Protein AF-A0AB34TM53-F1 (afdb_monomer_lite)

Structure (mmCIF, N/CA/C/O backbone):
data_AF-A0AB34TM53-F1
#
_entry.id   AF-A0AB34TM53-F1
#
loop_
_atom_site.group_PDB
_atom_site.id
_atom_site.type_symbol
_atom_site.label_atom_id
_atom_site.label_alt_id
_atom_site.label_comp_id
_atom_site.label_asym_id
_atom_site.label_entity_id
_atom_site.label_seq_id
_atom_site.pdbx_PDB_ins_code
_atom_site.Cartn_x
_atom_site.Cartn_y
_atom_site.Cartn_z
_atom_site.occupancy
_atom_site.B_iso_or_equiv
_atom_site.auth_seq_id
_atom_site.auth_comp_id
_atom_site.auth_asym_id
_atom_site.auth_atom_id
_atom_site.pdbx_PDB_model_num
ATOM 1 N N . MET A 1 1 ? -1.294 2.338 -27.229 1.00 68.56 1 MET A N 1
ATOM 2 C CA . MET A 1 1 ? -1.183 1.085 -26.445 1.00 68.56 1 MET A CA 1
ATOM 3 C C . MET A 1 1 ? -1.965 1.270 -25.152 1.00 68.56 1 MET A C 1
ATOM 5 O O . MET A 1 1 ? -1.843 2.337 -24.565 1.00 68.56 1 MET A O 1
ATOM 9 N N . ARG A 1 2 ? -2.802 0.309 -24.738 1.00 84.38 2 ARG A N 1
ATOM 10 C CA . ARG A 1 2 ? -3.551 0.410 -23.471 1.00 84.38 2 ARG A CA 1
ATOM 11 C C . ARG A 1 2 ? -2.622 0.048 -22.297 1.00 84.38 2 ARG A C 1
ATOM 13 O O . ARG A 1 2 ? -1.944 -0.972 -22.420 1.00 84.38 2 ARG A O 1
ATOM 20 N N . PRO A 1 3 ? -2.576 0.838 -21.205 1.00 89.62 3 PRO A N 1
ATOM 21 C CA . PRO A 1 3 ? -1.808 0.475 -20.016 1.00 89.62 3 PRO A CA 1
ATOM 22 C C . PRO A 1 3 ? -2.273 -0.860 -19.421 1.00 89.62 3 PRO A C 1
ATOM 24 O O . PRO A 1 3 ? -3.473 -1.148 -19.418 1.00 89.62 3 PRO A O 1
ATOM 27 N N . GLN A 1 4 ? -1.321 -1.657 -18.941 1.00 94.81 4 GLN A N 1
ATOM 28 C CA . GLN A 1 4 ? -1.539 -2.953 -18.298 1.00 94.81 4 GLN A CA 1
ATOM 29 C C . GLN A 1 4 ? -1.841 -2.796 -16.795 1.00 94.81 4 GLN A C 1
ATOM 31 O O . GLN A 1 4 ? -2.009 -1.680 -16.290 1.00 94.81 4 GLN A O 1
ATOM 36 N N . LEU A 1 5 ? -2.018 -3.911 -16.089 1.00 95.50 5 LEU A N 1
ATOM 37 C CA . LEU A 1 5 ? -2.652 -3.941 -14.775 1.00 95.50 5 LEU A CA 1
ATOM 38 C C . LEU A 1 5 ? -1.860 -3.172 -13.711 1.00 95.50 5 LEU A C 1
ATOM 40 O O . LEU A 1 5 ? -2.441 -2.345 -13.006 1.00 95.50 5 LEU A O 1
ATOM 44 N N . LEU A 1 6 ? -0.555 -3.411 -13.590 1.00 95.38 6 LEU A N 1
ATOM 45 C CA . LEU A 1 6 ? 0.288 -2.802 -12.555 1.00 95.38 6 LEU A CA 1
ATOM 46 C C . LEU A 1 6 ? 0.437 -1.299 -12.776 1.00 95.38 6 LEU A C 1
ATOM 48 O O . LEU A 1 6 ? 0.335 -0.518 -11.830 1.00 95.38 6 LEU A O 1
ATOM 52 N N . ALA A 1 7 ? 0.565 -0.891 -14.037 1.00 94.19 7 ALA A N 1
ATOM 53 C CA . ALA A 1 7 ? 0.545 0.506 -14.451 1.00 94.19 7 ALA A CA 1
ATOM 54 C C . ALA A 1 7 ? -0.748 1.213 -13.989 1.00 94.19 7 ALA A C 1
ATOM 56 O O . ALA A 1 7 ? -0.707 2.293 -13.382 1.00 94.19 7 ALA A O 1
ATOM 57 N N . LEU A 1 8 ? -1.908 0.593 -14.238 1.00 94.50 8 LEU A N 1
ATOM 58 C CA . LEU A 1 8 ? -3.208 1.124 -13.818 1.00 94.50 8 LEU A CA 1
ATOM 59 C C . LEU A 1 8 ? -3.359 1.145 -12.292 1.00 94.50 8 LEU A C 1
ATOM 61 O O . LEU A 1 8 ? -3.797 2.162 -11.755 1.00 94.50 8 LEU A O 1
ATOM 65 N N . ARG A 1 9 ? -2.962 0.074 -11.593 1.00 95.00 9 ARG A N 1
ATOM 66 C CA . ARG A 1 9 ? -2.994 -0.003 -10.123 1.00 95.00 9 ARG A CA 1
ATOM 67 C C . ARG A 1 9 ? -2.152 1.089 -9.482 1.00 95.00 9 ARG A C 1
ATOM 69 O O . ARG A 1 9 ? -2.665 1.805 -8.623 1.00 95.00 9 ARG A O 1
ATOM 76 N N . ALA A 1 10 ? -0.898 1.237 -9.915 1.00 94.56 10 ALA A N 1
ATOM 77 C CA . ALA A 1 10 ? 0.004 2.273 -9.426 1.00 94.56 10 ALA A CA 1
ATOM 78 C C . ALA A 1 10 ? -0.640 3.652 -9.603 1.00 94.56 10 ALA A C 1
ATOM 80 O O . ALA A 1 10 ? -0.819 4.384 -8.639 1.00 94.56 10 ALA A O 1
ATOM 81 N N . THR A 1 11 ? -1.107 3.979 -10.807 1.00 93.94 11 THR A N 1
ATOM 82 C CA . THR A 1 11 ? -1.708 5.293 -11.083 1.00 93.94 11 THR A CA 1
ATOM 83 C C . THR A 1 11 ? -2.990 5.551 -10.288 1.00 93.94 11 THR A C 1
ATOM 85 O O . THR A 1 11 ? -3.149 6.617 -9.686 1.00 93.94 11 THR A O 1
ATOM 88 N N . ASN A 1 12 ? -3.915 4.591 -10.255 1.00 93.56 12 ASN A N 1
ATOM 89 C CA . ASN A 1 12 ? -5.200 4.773 -9.583 1.00 93.56 12 ASN A CA 1
ATOM 90 C C . ASN A 1 12 ? -5.062 4.820 -8.056 1.00 93.56 12 ASN A C 1
ATOM 92 O O . ASN A 1 12 ? -5.812 5.554 -7.414 1.00 93.56 12 ASN A O 1
ATOM 96 N N . GLN A 1 13 ? -4.050 4.156 -7.483 1.00 93.31 13 GLN A N 1
ATOM 97 C CA . GLN A 1 13 ? -3.749 4.226 -6.052 1.00 93.31 13 GLN A CA 1
ATOM 98 C C . GLN A 1 13 ? -3.503 5.661 -5.561 1.00 93.31 13 GLN A C 1
ATOM 100 O O . GLN A 1 13 ? -3.864 5.996 -4.427 1.00 93.31 13 GLN A O 1
ATOM 105 N N . TYR A 1 14 ? -2.874 6.497 -6.389 1.00 92.38 14 TYR A N 1
ATOM 106 C CA . TYR A 1 14 ? -2.511 7.866 -6.021 1.00 92.38 14 TYR A CA 1
ATOM 107 C C . TYR A 1 14 ? -3.533 8.906 -6.474 1.00 92.38 14 TYR A C 1
ATOM 109 O O . TYR A 1 14 ? -3.586 9.984 -5.887 1.00 92.38 14 TYR A O 1
ATOM 117 N N . ARG A 1 15 ? -4.413 8.567 -7.425 1.00 90.19 15 ARG A N 1
ATOM 118 C CA . ARG A 1 15 ? -5.408 9.481 -8.013 1.00 90.19 15 ARG A CA 1
ATOM 119 C C . ARG A 1 15 ? -6.233 10.259 -6.986 1.00 90.19 15 ARG A C 1
ATOM 121 O O . ARG A 1 15 ? -6.536 11.424 -7.217 1.00 90.19 15 ARG A O 1
ATOM 128 N N . THR A 1 16 ? -6.614 9.622 -5.882 1.00 79.31 16 THR A N 1
ATOM 129 C CA . THR A 1 16 ? -7.405 10.247 -4.807 1.00 79.31 16 THR A CA 1
ATOM 130 C C . THR A 1 16 ? -6.621 10.420 -3.508 1.00 79.31 16 THR A C 1
ATOM 132 O O . THR A 1 16 ? -7.197 10.850 -2.512 1.00 79.31 16 THR A O 1
ATOM 135 N N . ARG A 1 17 ? -5.338 10.034 -3.488 1.00 83.44 17 ARG A N 1
ATOM 136 C CA . ARG A 1 17 ? -4.504 10.011 -2.279 1.00 83.44 17 ARG A CA 1
ATOM 137 C C . ARG A 1 17 ? -3.498 11.151 -2.258 1.00 83.44 17 ARG A C 1
ATOM 139 O O . ARG A 1 17 ? -3.396 11.826 -1.242 1.00 83.44 17 ARG A O 1
ATOM 146 N N . ASP A 1 18 ? -2.765 11.338 -3.353 1.00 88.19 18 ASP A N 1
ATOM 147 C CA . ASP A 1 18 ? -1.738 12.368 -3.455 1.00 88.19 18 ASP A CA 1
ATOM 148 C C . ASP A 1 18 ? -1.576 12.857 -4.899 1.00 88.19 18 ASP A C 1
ATOM 150 O O . ASP A 1 18 ? -1.281 12.082 -5.813 1.00 88.19 18 ASP A O 1
ATOM 154 N N . ILE A 1 19 ? -1.772 14.162 -5.096 1.00 89.31 19 ILE A N 1
ATOM 155 C CA . ILE A 1 19 ? -1.764 14.772 -6.426 1.00 89.31 19 ILE A CA 1
ATOM 156 C C . ILE A 1 19 ? -0.368 14.782 -7.057 1.00 89.31 19 ILE A C 1
ATOM 158 O O . ILE A 1 19 ? -0.264 14.627 -8.271 1.00 89.31 19 ILE A O 1
ATOM 162 N N . MET A 1 20 ? 0.700 14.917 -6.267 1.00 89.75 20 MET A N 1
ATOM 163 C CA . MET A 1 20 ? 2.062 15.007 -6.796 1.00 89.75 20 MET A CA 1
ATOM 164 C C . MET A 1 20 ? 2.535 13.650 -7.309 1.00 89.75 20 MET A C 1
ATOM 166 O O . MET A 1 20 ? 2.991 13.549 -8.451 1.00 89.75 20 MET A O 1
ATOM 170 N N . ALA A 1 21 ? 2.337 12.592 -6.518 1.00 92.56 21 ALA A N 1
ATOM 171 C CA . ALA A 1 21 ? 2.618 11.225 -6.951 1.00 92.56 21 ALA A CA 1
ATOM 172 C C . ALA A 1 21 ? 1.776 10.851 -8.184 1.00 92.56 21 ALA A C 1
ATOM 174 O O . ALA A 1 21 ? 2.293 10.305 -9.162 1.00 92.56 21 ALA A O 1
ATOM 175 N N . TYR A 1 22 ? 0.488 11.216 -8.189 1.00 94.25 22 TYR A N 1
ATOM 176 C CA . TYR A 1 22 ? -0.390 10.981 -9.334 1.00 94.25 22 TYR A CA 1
ATOM 177 C C . TYR A 1 22 ? 0.081 11.702 -10.603 1.00 94.25 22 TYR A C 1
ATOM 179 O O . TYR A 1 22 ? 0.121 11.088 -11.669 1.00 94.25 22 TYR A O 1
ATOM 187 N N . LEU A 1 23 ? 0.464 12.979 -10.517 1.00 92.69 23 LEU A N 1
ATOM 188 C CA . LEU A 1 23 ? 0.978 13.725 -11.667 1.00 92.69 23 LEU A CA 1
ATOM 189 C C . LEU A 1 23 ? 2.269 13.101 -12.206 1.00 92.69 23 LEU A C 1
ATOM 191 O O . LEU A 1 23 ? 2.376 12.906 -13.416 1.00 92.69 23 LEU A O 1
ATOM 195 N N . GLY A 1 24 ? 3.203 12.712 -11.333 1.00 92.38 24 GLY A N 1
ATOM 196 C CA . GLY A 1 24 ? 4.426 12.011 -11.739 1.00 92.38 24 GLY A CA 1
ATOM 197 C C . GLY A 1 24 ? 4.137 10.719 -12.512 1.00 92.38 24 GLY A C 1
ATOM 198 O O . GLY A 1 24 ? 4.714 10.482 -13.574 1.00 92.38 24 GLY A O 1
ATOM 199 N N . LEU A 1 25 ? 3.181 9.919 -12.032 1.00 92.75 25 LEU A N 1
ATOM 200 C CA . LEU A 1 25 ? 2.730 8.694 -12.702 1.00 92.75 25 LEU A CA 1
ATOM 201 C C . LEU A 1 25 ? 2.055 8.976 -14.051 1.00 92.75 25 LEU A C 1
ATOM 203 O O . LEU A 1 25 ? 2.298 8.278 -15.036 1.00 92.75 25 LEU A O 1
ATOM 207 N N . ARG A 1 26 ? 1.252 10.042 -14.132 1.00 91.50 26 ARG A N 1
ATOM 208 C CA . ARG A 1 26 ? 0.614 10.480 -15.382 1.00 91.50 26 ARG A CA 1
ATOM 209 C C . ARG A 1 26 ? 1.632 10.940 -16.423 1.00 91.50 26 ARG A C 1
ATOM 211 O O . ARG A 1 26 ? 1.429 10.650 -17.599 1.00 91.50 26 ARG A O 1
ATOM 218 N N . TYR A 1 27 ? 2.715 11.598 -16.013 1.00 89.94 27 TYR A N 1
ATOM 219 C CA . TYR A 1 27 ? 3.829 11.910 -16.910 1.00 89.94 27 TYR A CA 1
ATOM 220 C C . TYR A 1 27 ? 4.570 10.647 -17.356 1.00 89.94 27 TYR A C 1
ATOM 222 O O . TYR A 1 27 ? 4.897 10.528 -18.533 1.00 89.94 27 TYR A O 1
ATOM 230 N N . TYR A 1 28 ? 4.764 9.667 -16.468 1.00 87.44 28 TYR A N 1
ATOM 231 C CA . TYR A 1 28 ? 5.349 8.374 -16.842 1.00 87.44 28 TYR A CA 1
ATOM 232 C C . TYR A 1 28 ? 4.537 7.654 -17.922 1.00 87.44 28 TYR A C 1
ATOM 234 O O . TYR A 1 28 ? 5.124 7.101 -18.843 1.00 87.44 28 TYR A O 1
ATOM 242 N N . PHE A 1 29 ? 3.204 7.734 -17.893 1.00 83.62 29 PHE A N 1
ATOM 243 C CA . PHE A 1 29 ? 2.351 7.189 -18.958 1.00 83.62 29 PHE A CA 1
ATOM 244 C C . PHE A 1 29 ? 2.525 7.837 -20.333 1.00 83.62 29 PHE A C 1
ATOM 246 O O . PHE A 1 29 ? 2.118 7.234 -21.327 1.00 83.62 29 PHE A O 1
ATOM 253 N N . ALA A 1 30 ? 3.135 9.022 -20.430 1.00 83.94 30 ALA A N 1
ATOM 254 C CA . ALA A 1 30 ? 3.523 9.563 -21.730 1.00 83.94 30 ALA A CA 1
ATOM 255 C C . ALA A 1 30 ? 4.606 8.695 -22.402 1.00 83.94 30 ALA A C 1
ATOM 257 O O . ALA A 1 30 ? 4.694 8.659 -23.629 1.00 83.94 30 ALA A O 1
ATOM 258 N N . ASN A 1 31 ? 5.390 7.945 -21.619 1.00 86.56 31 ASN A N 1
ATOM 259 C CA . ASN A 1 31 ? 6.280 6.909 -22.123 1.00 86.56 31 ASN A CA 1
ATOM 260 C C . ASN A 1 31 ? 5.502 5.600 -22.339 1.00 86.56 31 ASN A C 1
ATOM 262 O O . ASN A 1 31 ? 5.062 4.948 -21.390 1.00 86.56 31 ASN A O 1
ATOM 266 N N . LEU A 1 32 ? 5.393 5.171 -23.599 1.00 86.38 32 LEU A N 1
ATOM 267 C CA . LEU A 1 32 ? 4.688 3.943 -23.983 1.00 86.38 32 LEU A CA 1
ATOM 268 C C . LEU A 1 32 ? 5.202 2.688 -23.259 1.00 86.38 32 LEU A C 1
ATOM 270 O O . LEU A 1 32 ? 4.410 1.787 -22.976 1.00 86.38 32 LEU A O 1
ATOM 274 N N . CYS A 1 33 ? 6.497 2.626 -22.934 1.00 89.12 33 CYS A N 1
ATOM 275 C CA . CYS A 1 33 ? 7.090 1.487 -22.232 1.00 89.12 33 CYS A CA 1
ATOM 276 C C . CYS A 1 33 ? 6.575 1.362 -20.792 1.00 89.12 33 CYS A C 1
ATOM 278 O O . CYS A 1 33 ? 6.338 0.247 -20.333 1.00 89.12 33 CYS A O 1
ATOM 280 N N . ALA A 1 34 ? 6.315 2.486 -20.115 1.00 90.19 34 ALA A N 1
ATOM 281 C CA . ALA A 1 34 ? 5.788 2.510 -18.748 1.00 90.19 34 ALA A CA 1
ATOM 282 C C . ALA A 1 34 ? 4.322 2.049 -18.657 1.00 90.19 34 ALA A C 1
ATOM 284 O O . ALA A 1 34 ? 3.793 1.842 -17.571 1.00 90.19 34 ALA A O 1
ATOM 285 N N . GLY A 1 35 ? 3.651 1.854 -19.795 1.00 91.81 35 GLY A N 1
ATOM 286 C CA . GLY A 1 35 ? 2.336 1.222 -19.841 1.00 91.81 35 GLY A CA 1
ATOM 287 C C . GLY A 1 35 ? 2.370 -0.303 -19.691 1.00 91.81 35 GLY A C 1
ATOM 288 O O . GLY A 1 35 ? 1.302 -0.906 -19.618 1.00 91.81 35 GLY A O 1
ATOM 289 N N . ARG A 1 36 ? 3.547 -0.942 -19.691 1.00 94.38 36 ARG A N 1
ATOM 290 C CA . ARG A 1 36 ? 3.695 -2.401 -19.589 1.00 94.38 36 ARG A CA 1
ATOM 291 C C . ARG A 1 36 ? 3.968 -2.840 -18.151 1.00 94.38 36 ARG A C 1
ATOM 293 O O . ARG A 1 36 ? 4.751 -2.196 -17.463 1.00 94.38 36 ARG A O 1
ATOM 300 N N . ASP A 1 37 ? 3.420 -3.982 -17.744 1.00 94.44 37 ASP A N 1
ATOM 301 C CA . ASP A 1 37 ? 3.668 -4.587 -16.425 1.00 94.44 37 ASP A CA 1
ATOM 302 C C . ASP A 1 37 ? 5.150 -4.926 -16.239 1.00 94.44 37 ASP A C 1
ATOM 304 O O . ASP A 1 37 ? 5.712 -4.660 -15.181 1.00 94.44 37 ASP A O 1
ATOM 308 N N . ARG A 1 38 ? 5.827 -5.322 -17.326 1.00 94.69 38 ARG A N 1
ATOM 309 C CA . ARG A 1 38 ? 7.285 -5.497 -17.374 1.00 94.69 38 ARG A CA 1
ATOM 310 C C . ARG A 1 38 ? 8.063 -4.279 -16.860 1.00 94.69 38 ARG A C 1
ATOM 312 O O . ARG A 1 38 ? 9.133 -4.427 -16.276 1.00 94.69 38 ARG A O 1
ATOM 319 N N . TRP A 1 39 ? 7.551 -3.065 -17.076 1.00 95.25 39 TRP A N 1
ATOM 320 C CA . TRP A 1 39 ? 8.196 -1.866 -16.544 1.00 95.25 39 TRP A CA 1
ATOM 321 C C . TRP A 1 39 ? 8.183 -1.859 -15.015 1.00 95.25 39 TRP A C 1
ATOM 323 O O . TRP A 1 39 ? 9.191 -1.518 -14.410 1.00 95.25 39 TRP A O 1
ATOM 333 N N . ALA A 1 40 ? 7.078 -2.276 -14.394 1.00 94.81 40 ALA A N 1
ATOM 334 C CA . ALA A 1 40 ? 6.973 -2.396 -12.943 1.00 94.81 40 ALA A CA 1
ATOM 335 C C . ALA A 1 40 ? 7.858 -3.525 -12.398 1.00 94.81 40 ALA A C 1
ATOM 337 O O . ALA A 1 40 ? 8.605 -3.315 -11.445 1.00 94.81 40 ALA A O 1
ATOM 338 N N . GLU A 1 41 ? 7.770 -4.700 -13.022 1.00 95.50 41 GLU A N 1
ATOM 339 C CA . GLU A 1 41 ? 8.361 -5.950 -12.531 1.00 95.50 41 GLU A CA 1
ATOM 340 C C . GLU A 1 41 ? 9.881 -6.010 -12.713 1.00 95.50 41 GLU A C 1
ATOM 342 O O . GLU A 1 41 ? 10.576 -6.554 -11.861 1.00 95.50 41 GLU A O 1
ATOM 347 N N . GLU A 1 42 ? 10.412 -5.431 -13.794 1.00 94.94 42 GLU A N 1
ATOM 348 C CA . GLU A 1 42 ? 11.844 -5.496 -14.104 1.00 94.94 42 GLU A CA 1
ATOM 349 C C . GLU A 1 42 ? 12.520 -4.130 -13.957 1.00 94.94 42 GLU A C 1
ATOM 351 O O . GLU A 1 42 ? 13.469 -3.977 -13.191 1.00 94.94 42 GLU A O 1
ATOM 356 N N . VAL A 1 43 ? 12.044 -3.120 -14.692 1.00 94.81 43 VAL A N 1
ATOM 357 C CA . VAL A 1 43 ? 12.779 -1.854 -14.861 1.00 94.81 43 VAL A CA 1
ATOM 358 C C . VAL A 1 43 ? 12.726 -1.004 -13.597 1.00 94.81 43 VAL A C 1
ATOM 360 O O . VAL A 1 43 ? 13.765 -0.651 -13.042 1.00 94.81 43 VAL A O 1
ATOM 363 N N . SER A 1 44 ? 11.525 -0.676 -13.124 1.00 94.56 44 SER A N 1
ATOM 364 C CA . SER A 1 44 ? 11.335 0.118 -11.914 1.00 94.56 44 SER A CA 1
ATOM 365 C C . SER A 1 44 ? 11.900 -0.598 -10.695 1.00 94.56 44 SER A C 1
ATOM 367 O O . SER A 1 44 ? 12.578 0.046 -9.902 1.00 94.56 44 SER A O 1
ATOM 369 N N . LEU A 1 45 ? 11.705 -1.917 -10.580 1.00 93.75 45 LEU A N 1
ATOM 370 C CA . LEU A 1 45 ? 12.317 -2.712 -9.517 1.00 93.75 45 LEU A CA 1
ATOM 371 C C . LEU A 1 45 ? 13.847 -2.596 -9.537 1.00 93.75 45 LEU A C 1
ATOM 373 O O . LEU A 1 45 ? 14.441 -2.250 -8.518 1.00 93.75 45 LEU A O 1
ATOM 377 N N . HIS A 1 46 ? 14.485 -2.816 -10.691 1.00 94.31 46 HIS A N 1
ATOM 378 C CA . HIS A 1 46 ? 15.938 -2.705 -10.817 1.00 94.31 46 HIS A CA 1
ATOM 379 C C . HIS A 1 46 ? 16.440 -1.310 -10.427 1.00 94.31 46 HIS A C 1
ATOM 381 O O . HIS A 1 46 ? 17.336 -1.202 -9.596 1.00 94.31 46 HIS A O 1
ATOM 387 N N . LEU A 1 47 ? 15.818 -0.247 -10.949 1.00 92.81 47 LEU A N 1
ATOM 388 C CA . LEU A 1 47 ? 16.177 1.141 -10.628 1.00 92.81 47 LEU A CA 1
ATOM 389 C C . LEU A 1 47 ? 16.009 1.466 -9.135 1.00 92.81 47 LEU A C 1
ATOM 391 O O . LEU A 1 47 ? 16.791 2.227 -8.564 1.00 92.81 47 LEU A O 1
ATOM 395 N N . VAL A 1 48 ? 14.974 0.909 -8.501 1.00 93.19 48 VAL A N 1
ATOM 396 C CA . VAL A 1 48 ? 14.699 1.089 -7.072 1.00 93.19 48 VAL A CA 1
ATOM 397 C C . VAL A 1 48 ? 15.723 0.361 -6.205 1.00 93.19 48 VAL A C 1
ATOM 399 O O . VAL A 1 48 ? 16.074 0.891 -5.152 1.00 93.19 48 VAL A O 1
ATOM 402 N N . MET A 1 49 ? 16.205 -0.804 -6.641 1.00 90.69 49 MET A N 1
ATOM 403 C CA . MET A 1 49 ? 17.174 -1.624 -5.908 1.00 90.69 49 MET A CA 1
ATOM 404 C C . MET A 1 49 ? 18.630 -1.205 -6.154 1.00 90.69 49 MET A C 1
ATOM 406 O O . MET A 1 49 ? 19.467 -1.369 -5.276 1.00 90.69 49 MET A O 1
ATOM 410 N N . SER A 1 50 ? 18.955 -0.643 -7.322 1.00 91.44 50 SER A N 1
ATOM 411 C CA . SER A 1 50 ? 20.335 -0.302 -7.706 1.00 91.44 50 SER A CA 1
ATOM 412 C C . SER A 1 50 ? 20.837 1.031 -7.144 1.00 91.44 50 SER A C 1
ATOM 414 O O . SER A 1 50 ? 21.996 1.400 -7.330 1.00 91.44 50 SER A O 1
ATOM 416 N N . ARG A 1 51 ? 19.963 1.810 -6.511 1.00 87.06 51 ARG A N 1
ATOM 417 C CA . ARG A 1 51 ? 20.281 3.145 -5.992 1.00 87.06 51 ARG A CA 1
ATOM 418 C C . ARG A 1 51 ? 20.734 3.101 -4.538 1.00 87.06 51 ARG A C 1
ATOM 420 O O . ARG A 1 51 ? 20.255 2.309 -3.738 1.00 87.06 51 ARG A O 1
ATOM 427 N N . SER A 1 52 ? 21.565 4.066 -4.164 1.00 82.31 52 SER A N 1
ATOM 428 C CA . SER A 1 52 ? 22.053 4.224 -2.790 1.00 82.31 52 SER A CA 1
ATOM 429 C C . SER A 1 52 ? 21.120 5.027 -1.876 1.00 82.31 52 SER A C 1
ATOM 431 O O . SER A 1 52 ? 21.361 5.100 -0.672 1.00 82.31 52 SER A O 1
ATOM 433 N N . ARG A 1 53 ? 20.077 5.675 -2.420 1.00 81.38 53 ARG A N 1
ATOM 434 C CA . ARG A 1 53 ? 19.141 6.517 -1.656 1.00 81.38 53 ARG A CA 1
ATOM 435 C C . ARG A 1 53 ? 17.703 6.365 -2.138 1.00 81.38 53 ARG A C 1
ATOM 437 O O . ARG A 1 53 ? 17.439 6.320 -3.338 1.00 81.38 53 ARG A O 1
ATOM 444 N N . SER A 1 54 ? 16.780 6.355 -1.180 1.00 76.38 54 SER A N 1
ATOM 445 C CA . SER A 1 54 ? 15.340 6.392 -1.433 1.00 76.38 54 SER A CA 1
ATOM 446 C C . SER A 1 54 ? 14.940 7.717 -2.090 1.00 76.38 54 SER A C 1
ATOM 448 O O . SER A 1 54 ? 15.354 8.780 -1.632 1.00 76.38 54 SER A O 1
ATOM 450 N N . ALA A 1 55 ? 14.135 7.658 -3.153 1.00 82.81 55 ALA A N 1
ATOM 451 C CA . ALA A 1 55 ? 13.638 8.835 -3.873 1.00 82.81 55 ALA A CA 1
ATOM 452 C C . ALA A 1 55 ? 12.242 9.278 -3.406 1.00 82.81 55 ALA A C 1
ATOM 454 O O . ALA A 1 55 ? 11.532 9.952 -4.150 1.00 82.81 55 ALA A O 1
ATOM 455 N N . TYR A 1 56 ? 11.827 8.896 -2.194 1.00 91.19 56 TYR A N 1
ATOM 456 C CA . TYR A 1 56 ? 10.583 9.418 -1.641 1.00 91.19 56 TYR A CA 1
ATOM 457 C C . TYR A 1 56 ? 10.772 10.892 -1.305 1.00 91.19 56 TYR A C 1
ATOM 459 O O . TYR A 1 56 ? 11.662 11.269 -0.543 1.00 91.19 56 TYR A O 1
ATOM 467 N N . PHE A 1 57 ? 9.908 11.722 -1.871 1.00 90.38 57 PHE A N 1
ATOM 468 C CA . PHE A 1 57 ? 9.878 13.145 -1.613 1.00 90.38 57 PHE A CA 1
ATOM 469 C C . PHE A 1 57 ? 9.236 13.408 -0.251 1.00 90.38 57 PHE A C 1
ATOM 471 O O . PHE A 1 57 ? 8.086 13.039 -0.009 1.00 90.38 57 PHE A O 1
ATOM 478 N N . HIS A 1 58 ? 9.984 14.041 0.648 1.00 92.00 58 HIS A N 1
ATOM 479 C CA . HIS A 1 58 ? 9.479 14.451 1.954 1.00 92.00 58 HIS A CA 1
ATOM 480 C C . HIS A 1 58 ? 8.681 15.751 1.818 1.00 92.00 58 HIS A C 1
ATOM 482 O O . HIS A 1 58 ? 9.205 16.775 1.388 1.00 92.00 58 HIS A O 1
ATOM 488 N N . SER A 1 59 ? 7.404 15.690 2.179 1.00 90.62 59 SER A N 1
ATOM 489 C CA . SER A 1 59 ? 6.444 16.789 2.137 1.00 90.62 59 SER A CA 1
ATOM 490 C C . SER A 1 59 ? 5.852 17.025 3.525 1.00 90.62 59 SER A C 1
ATOM 492 O O . SER A 1 59 ? 5.561 16.078 4.259 1.00 90.62 59 SER A O 1
ATOM 494 N N . LEU A 1 60 ? 5.628 18.292 3.874 1.00 91.19 60 LEU A N 1
ATOM 495 C CA . LEU A 1 60 ? 4.968 18.694 5.115 1.00 91.19 60 LEU A CA 1
ATOM 496 C C . LEU A 1 60 ? 3.514 19.061 4.828 1.00 91.19 60 LEU A C 1
ATOM 498 O O . LEU A 1 60 ? 3.231 20.041 4.142 1.00 91.19 60 LEU A O 1
ATOM 502 N N . HIS A 1 61 ? 2.579 18.284 5.371 1.00 90.12 61 HIS A N 1
ATOM 503 C CA . HIS A 1 61 ? 1.150 18.536 5.202 1.00 90.12 61 HIS A CA 1
ATOM 504 C C . HIS A 1 61 ? 0.588 19.221 6.440 1.00 90.12 61 HIS A C 1
ATOM 506 O O . HIS A 1 61 ? 0.856 18.793 7.563 1.00 90.12 61 HIS A O 1
ATOM 512 N N . PHE A 1 62 ? -0.218 20.262 6.237 1.00 92.38 62 PHE A N 1
ATOM 513 C CA . PHE A 1 62 ? -0.925 20.938 7.322 1.00 92.38 62 PHE A CA 1
ATOM 514 C C . PHE A 1 62 ? -1.732 19.932 8.157 1.00 92.38 62 PHE A C 1
ATOM 516 O O . PHE A 1 62 ? -2.452 19.089 7.614 1.00 92.38 62 PHE A O 1
ATOM 523 N N . LYS A 1 63 ? -1.608 20.021 9.483 1.00 91.12 63 LYS A N 1
ATOM 524 C CA . LYS A 1 63 ? -2.346 19.189 10.436 1.00 91.12 63 LYS A CA 1
ATOM 525 C C . LYS A 1 63 ? -3.361 20.008 11.220 1.00 91.12 63 LYS A C 1
ATOM 527 O O . LYS A 1 63 ? -4.536 19.656 11.244 1.00 91.12 63 LYS A O 1
ATOM 532 N N . ASP A 1 64 ? -2.871 21.024 11.913 1.00 95.12 64 ASP A N 1
ATOM 533 C CA . ASP A 1 64 ? -3.597 21.827 12.888 1.00 95.12 64 ASP A CA 1
ATOM 534 C C . ASP A 1 64 ? -2.842 23.133 13.175 1.00 95.12 64 ASP A C 1
ATOM 536 O O . ASP A 1 64 ? -1.682 23.298 12.798 1.00 95.12 64 ASP A O 1
ATOM 540 N N . ILE A 1 65 ? -3.508 24.072 13.847 1.00 95.50 65 ILE A N 1
ATOM 541 C CA . ILE A 1 65 ? -2.843 25.187 14.527 1.00 95.50 65 ILE A CA 1
ATOM 542 C C . ILE A 1 65 ? -2.693 24.774 15.990 1.00 95.50 65 ILE A C 1
ATOM 544 O O . ILE A 1 65 ? -3.665 24.378 16.636 1.00 95.50 65 ILE A O 1
ATOM 548 N N . ARG A 1 66 ? -1.463 24.810 16.493 1.00 93.06 66 ARG A N 1
ATOM 549 C CA . ARG A 1 66 ? -1.109 24.425 17.859 1.00 93.06 66 ARG A CA 1
ATOM 550 C C . ARG A 1 66 ? -1.553 25.494 18.858 1.00 93.06 66 ARG A C 1
ATOM 552 O O . ARG A 1 66 ? -1.853 26.630 18.501 1.00 93.06 66 ARG A O 1
ATOM 559 N N . THR A 1 67 ? -1.562 25.134 20.139 1.00 92.50 67 THR A N 1
ATOM 560 C CA . THR A 1 67 ? -1.959 26.029 21.241 1.00 92.50 67 THR A CA 1
ATOM 561 C C . THR A 1 67 ? -1.057 27.257 21.395 1.00 92.50 67 THR A C 1
ATOM 563 O O . THR A 1 67 ? -1.474 28.238 21.997 1.00 92.50 67 THR A O 1
ATOM 566 N N . ASP A 1 68 ? 0.161 27.212 20.858 1.00 94.75 68 ASP A N 1
ATOM 567 C CA . ASP A 1 68 ? 1.123 28.320 20.807 1.00 94.75 68 ASP A CA 1
ATOM 568 C C . ASP A 1 68 ? 0.962 29.210 19.555 1.00 94.75 68 ASP A C 1
ATOM 570 O O . ASP A 1 68 ? 1.765 30.112 19.328 1.00 94.75 68 ASP A O 1
ATOM 574 N N . GLY A 1 69 ? -0.056 28.953 18.725 1.00 93.88 69 GLY A N 1
ATOM 575 C CA . GLY A 1 69 ? -0.308 29.670 17.476 1.00 93.88 69 GLY A CA 1
ATOM 576 C C . GLY A 1 69 ? 0.542 29.208 16.288 1.00 93.88 69 GLY A C 1
ATOM 577 O O . GLY A 1 69 ? 0.349 29.713 15.182 1.00 93.88 69 GLY A O 1
ATOM 578 N N . GLN A 1 70 ? 1.454 28.244 16.462 1.00 95.06 70 GLN A N 1
ATOM 579 C CA . GLN A 1 70 ? 2.264 27.717 15.363 1.00 95.06 70 GLN A CA 1
ATOM 580 C C . GLN A 1 70 ? 1.503 26.682 14.531 1.00 95.06 70 GLN A C 1
ATOM 582 O O . GLN A 1 70 ? 0.636 25.957 15.021 1.00 95.06 70 GLN A O 1
ATOM 587 N N . VAL A 1 71 ? 1.871 26.554 13.257 1.00 94.62 71 VAL A N 1
ATOM 588 C CA . VAL A 1 71 ? 1.312 25.519 12.384 1.00 94.62 71 VAL A CA 1
ATOM 589 C C . VAL A 1 71 ? 1.932 24.161 12.717 1.00 94.62 71 VAL A C 1
ATOM 591 O O . VAL A 1 71 ? 3.150 23.983 12.695 1.00 94.62 71 VAL A O 1
ATOM 594 N N . GLY A 1 72 ? 1.083 23.182 13.012 1.00 93.00 72 GLY A N 1
ATOM 595 C CA . GLY A 1 72 ? 1.450 21.780 13.097 1.00 93.00 72 GLY A CA 1
ATOM 596 C C . GLY A 1 72 ? 1.434 21.119 11.720 1.00 93.00 72 GLY A C 1
ATOM 597 O O . GLY A 1 72 ? 0.502 21.296 10.934 1.00 93.00 72 GLY A O 1
ATOM 598 N N . TYR A 1 73 ? 2.452 20.301 11.453 1.00 92.50 73 TYR A N 1
ATOM 599 C CA . TYR A 1 73 ? 2.591 19.549 10.207 1.00 92.50 73 TYR A CA 1
ATOM 600 C C . TYR A 1 73 ? 2.598 18.036 10.453 1.00 92.50 73 TYR A C 1
ATOM 602 O O . TYR A 1 73 ? 2.872 17.568 11.563 1.00 92.50 73 TYR A O 1
ATOM 610 N N . ARG A 1 74 ? 2.291 17.272 9.403 1.00 89.56 74 ARG A N 1
ATOM 611 C CA . ARG A 1 74 ? 2.577 15.840 9.286 1.00 89.56 74 ARG A CA 1
ATOM 612 C C . ARG A 1 74 ? 3.644 15.632 8.226 1.00 89.56 74 ARG A C 1
ATOM 614 O O . ARG A 1 74 ? 3.499 16.140 7.115 1.00 89.56 74 ARG A O 1
ATOM 621 N N . ASP A 1 75 ? 4.643 14.832 8.558 1.00 89.75 75 ASP A N 1
ATOM 622 C CA . ASP A 1 75 ? 5.590 14.307 7.586 1.00 89.75 75 ASP A CA 1
ATOM 623 C C . ASP A 1 75 ? 4.892 13.297 6.677 1.00 89.75 75 ASP A C 1
ATOM 625 O O . ASP A 1 75 ? 4.276 12.334 7.145 1.00 89.75 75 ASP A O 1
ATOM 629 N N . ILE A 1 76 ? 4.981 13.522 5.370 1.00 89.88 76 ILE A N 1
ATOM 630 C CA . ILE A 1 76 ? 4.506 12.601 4.344 1.00 89.88 76 ILE A CA 1
ATOM 631 C C . ILE A 1 76 ? 5.658 12.313 3.390 1.00 89.88 76 ILE A C 1
ATOM 633 O O . ILE A 1 76 ? 6.329 13.222 2.914 1.00 89.88 76 ILE A O 1
ATOM 637 N N . PHE A 1 77 ? 5.874 11.035 3.102 1.00 91.81 77 PHE A N 1
ATOM 638 C CA . PHE A 1 77 ? 6.862 10.580 2.133 1.00 91.81 77 PHE A CA 1
ATOM 639 C C . PHE A 1 77 ? 6.129 10.123 0.878 1.00 91.81 77 PHE A C 1
ATOM 641 O O . PHE A 1 77 ? 5.385 9.141 0.901 1.00 91.81 77 PHE A O 1
ATOM 648 N N . LEU A 1 78 ? 6.306 10.871 -0.205 1.00 92.38 78 LEU A N 1
ATOM 649 C CA . LEU A 1 78 ? 5.629 10.653 -1.473 1.00 92.38 78 LEU A CA 1
ATOM 650 C C . LEU A 1 78 ? 6.538 9.872 -2.421 1.00 92.38 78 LEU A C 1
ATOM 652 O O . LEU A 1 78 ? 7.648 10.328 -2.692 1.00 92.38 78 LEU A O 1
ATOM 656 N N . PRO A 1 79 ? 6.104 8.714 -2.934 1.00 93.75 79 PRO A N 1
ATOM 657 C CA . PRO A 1 79 ? 6.913 7.958 -3.872 1.00 93.75 79 PRO A CA 1
ATOM 658 C C . PRO A 1 79 ? 6.999 8.684 -5.211 1.00 93.75 79 PRO A C 1
ATOM 660 O O . PRO A 1 79 ? 6.026 9.279 -5.684 1.00 93.75 79 PRO A O 1
ATOM 663 N N . GLY A 1 80 ? 8.155 8.571 -5.858 1.00 92.81 80 GLY A N 1
ATOM 664 C CA . GLY A 1 80 ? 8.254 8.840 -7.280 1.00 92.81 80 GLY A CA 1
ATOM 665 C C . GLY A 1 80 ? 7.601 7.722 -8.109 1.00 92.81 80 GLY A C 1
ATOM 666 O O . GLY A 1 80 ? 7.048 6.747 -7.577 1.00 92.81 80 GLY A O 1
ATOM 667 N N . PRO A 1 81 ? 7.635 7.845 -9.445 1.00 93.69 81 PRO A N 1
ATOM 668 C CA . PRO A 1 81 ? 6.992 6.871 -10.317 1.00 93.69 81 PRO A CA 1
ATOM 669 C C . PRO A 1 81 ? 7.612 5.474 -10.224 1.00 93.69 81 PRO A C 1
ATOM 671 O O . PRO A 1 81 ? 6.874 4.503 -10.108 1.00 93.69 81 PRO A O 1
ATOM 674 N N . ASN A 1 82 ? 8.945 5.349 -10.204 1.00 93.94 82 ASN A N 1
ATOM 675 C CA . ASN A 1 82 ? 9.590 4.035 -10.097 1.00 93.94 82 ASN A CA 1
ATOM 676 C C . ASN A 1 82 ? 9.306 3.364 -8.749 1.00 93.94 82 ASN A C 1
ATOM 678 O O . ASN A 1 82 ? 9.068 2.163 -8.718 1.00 93.94 82 ASN A O 1
ATOM 682 N N . GLU A 1 83 ? 9.255 4.130 -7.657 1.00 94.31 83 GLU A N 1
ATOM 683 C CA . GLU A 1 83 ? 8.867 3.628 -6.331 1.00 94.31 83 GLU A CA 1
ATOM 684 C C . GLU A 1 83 ? 7.447 3.082 -6.378 1.00 94.31 83 GLU A C 1
ATOM 686 O O . GLU A 1 83 ? 7.207 1.950 -5.986 1.00 94.31 83 GLU A O 1
ATOM 691 N N . SER A 1 84 ? 6.517 3.865 -6.925 1.00 95.00 84 SER A N 1
ATOM 692 C CA . SER A 1 84 ? 5.107 3.488 -7.020 1.00 95.00 84 SER A CA 1
ATOM 693 C C . SER A 1 84 ? 4.894 2.238 -7.881 1.00 95.00 84 SER A C 1
ATOM 695 O O . SER A 1 84 ? 4.053 1.400 -7.560 1.00 95.00 84 SER A O 1
ATOM 697 N N . PHE A 1 85 ? 5.645 2.102 -8.978 1.00 95.69 85 PHE A N 1
ATOM 698 C CA . PHE A 1 85 ? 5.610 0.925 -9.846 1.00 95.69 85 PHE A CA 1
ATOM 699 C C . PHE A 1 85 ? 6.216 -0.306 -9.158 1.00 95.69 85 PHE A C 1
ATOM 701 O O . PHE A 1 85 ? 5.595 -1.367 -9.168 1.00 95.69 85 PHE A O 1
ATOM 708 N N . ALA A 1 86 ? 7.382 -0.167 -8.521 1.00 95.31 86 ALA A N 1
ATOM 709 C CA . ALA A 1 86 ? 8.019 -1.256 -7.783 1.00 95.31 86 ALA A CA 1
ATOM 710 C C . ALA A 1 86 ? 7.168 -1.706 -6.581 1.00 95.31 86 ALA A C 1
ATOM 712 O O . ALA A 1 86 ? 6.993 -2.902 -6.367 1.00 95.31 86 ALA A O 1
ATOM 713 N N . GLU A 1 87 ? 6.566 -0.767 -5.840 1.00 94.75 87 GLU A N 1
ATOM 714 C CA . GLU A 1 87 ? 5.587 -1.061 -4.786 1.00 94.75 87 GLU A CA 1
ATOM 715 C C . GLU A 1 87 ? 4.378 -1.817 -5.344 1.00 94.75 87 GLU A C 1
ATOM 717 O O . GLU A 1 87 ? 3.928 -2.787 -4.739 1.00 94.75 87 GLU A O 1
ATOM 722 N N . ALA A 1 88 ? 3.839 -1.399 -6.494 1.00 95.69 88 ALA A N 1
ATOM 723 C CA . ALA A 1 88 ? 2.702 -2.077 -7.107 1.00 95.69 88 ALA A CA 1
ATOM 724 C C . ALA A 1 88 ? 3.041 -3.515 -7.519 1.00 95.69 88 ALA A C 1
ATOM 726 O O . ALA A 1 88 ? 2.218 -4.403 -7.296 1.00 95.69 88 ALA A O 1
ATOM 727 N N . ALA A 1 89 ? 4.238 -3.752 -8.065 1.00 96.25 89 ALA A N 1
ATOM 728 C CA . ALA A 1 89 ? 4.724 -5.094 -8.378 1.00 96.25 89 ALA A CA 1
ATOM 729 C C . ALA A 1 89 ? 4.888 -5.945 -7.107 1.00 96.25 89 ALA A C 1
ATOM 731 O O . ALA A 1 89 ? 4.357 -7.052 -7.041 1.00 96.25 89 ALA A O 1
ATOM 732 N N . LEU A 1 90 ? 5.527 -5.399 -6.065 1.00 95.25 90 LEU A N 1
ATOM 733 C CA . LEU A 1 90 ? 5.708 -6.076 -4.778 1.00 95.25 90 LEU A CA 1
ATOM 734 C C . LEU A 1 90 ? 4.367 -6.466 -4.144 1.00 95.25 90 LEU A C 1
ATOM 736 O O . LEU A 1 90 ? 4.167 -7.613 -3.761 1.00 95.25 90 LEU A O 1
ATOM 740 N N . LEU A 1 91 ? 3.426 -5.525 -4.050 1.00 95.69 91 LEU A N 1
ATOM 741 C CA . LEU A 1 91 ? 2.120 -5.764 -3.433 1.00 95.69 91 LEU A CA 1
ATOM 742 C C . LEU A 1 91 ? 1.250 -6.717 -4.262 1.00 95.69 91 LEU A C 1
ATOM 744 O O . LEU A 1 91 ? 0.461 -7.470 -3.688 1.00 95.69 91 LEU A O 1
ATOM 748 N N . ALA A 1 92 ? 1.393 -6.704 -5.590 1.00 95.38 92 ALA A N 1
ATOM 749 C CA . ALA A 1 92 ? 0.730 -7.662 -6.467 1.00 95.38 92 ALA A CA 1
ATOM 750 C C . ALA A 1 92 ? 1.294 -9.079 -6.309 1.00 95.38 92 ALA A C 1
ATOM 752 O O . ALA A 1 92 ? 0.525 -10.033 -6.369 1.00 95.38 92 ALA A O 1
ATOM 753 N N . GLU A 1 93 ? 2.601 -9.224 -6.080 1.00 94.25 93 GLU A N 1
ATOM 754 C CA . GLU A 1 93 ? 3.191 -10.518 -5.741 1.00 94.25 93 GLU A CA 1
ATOM 755 C C . GLU A 1 93 ? 2.702 -10.988 -4.368 1.00 94.25 93 GLU A C 1
ATOM 757 O O . GLU A 1 93 ? 2.158 -12.083 -4.255 1.00 94.25 93 GLU A O 1
ATOM 762 N N . CYS A 1 94 ? 2.765 -10.131 -3.342 1.00 95.12 94 CYS A N 1
ATOM 763 C CA . CYS A 1 94 ? 2.266 -10.452 -2.004 1.00 95.12 94 CYS A CA 1
ATOM 764 C C . CYS A 1 94 ? 0.804 -10.928 -2.019 1.00 95.12 94 CYS A C 1
ATOM 766 O O . CYS A 1 94 ? 0.457 -11.862 -1.300 1.00 95.12 94 CYS A O 1
ATOM 768 N N . SER A 1 95 ? -0.063 -10.335 -2.849 1.00 94.88 95 SER A N 1
ATOM 769 C CA . SER A 1 95 ? -1.485 -10.709 -2.887 1.00 94.88 95 SER A CA 1
ATOM 770 C C . SER A 1 95 ? -1.754 -12.114 -3.440 1.00 94.88 95 SER A C 1
ATOM 772 O O . SER A 1 95 ? -2.830 -12.671 -3.202 1.00 94.88 95 SER A O 1
ATOM 774 N N . ARG A 1 96 ? -0.774 -12.731 -4.114 1.00 93.50 96 ARG A N 1
ATOM 775 C CA . ARG A 1 96 ? -0.848 -14.127 -4.577 1.00 93.50 96 ARG A CA 1
ATOM 776 C C . ARG A 1 96 ? -0.685 -15.130 -3.435 1.00 93.50 96 ARG A C 1
ATOM 778 O O . ARG A 1 96 ? -1.148 -16.263 -3.554 1.00 93.50 96 ARG A O 1
ATOM 785 N N . HIS A 1 97 ? -0.102 -14.713 -2.314 1.00 94.31 97 HIS A N 1
ATOM 786 C CA . HIS A 1 97 ? 0.290 -15.598 -1.222 1.00 94.31 97 HIS A CA 1
ATOM 787 C C . HIS A 1 97 ? -0.610 -15.430 0.000 1.00 94.31 97 HIS A C 1
ATOM 789 O O . HIS A 1 97 ? -0.843 -14.326 0.495 1.00 94.31 97 HIS A O 1
ATOM 795 N N . ALA A 1 98 ? -1.079 -16.551 0.554 1.00 93.62 98 ALA 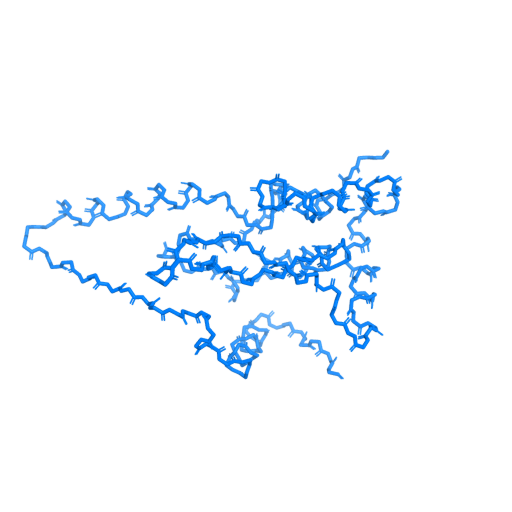A N 1
ATOM 796 C CA . ALA A 1 98 ? -1.940 -16.542 1.738 1.00 93.62 98 ALA A CA 1
ATOM 797 C C . ALA A 1 98 ? -1.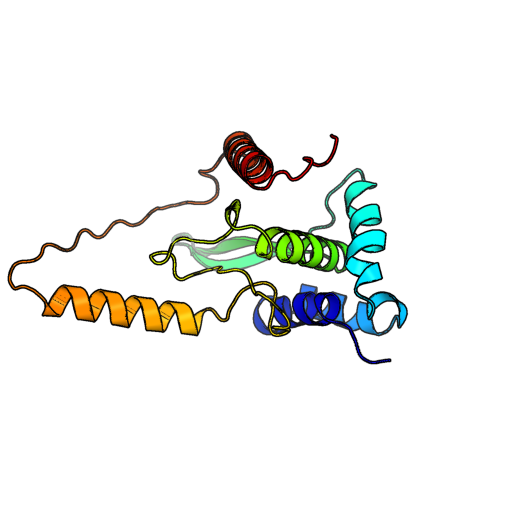268 -15.897 2.965 1.00 93.62 98 ALA A C 1
ATOM 799 O O . ALA A 1 98 ? -1.961 -15.312 3.793 1.00 93.62 98 ALA A O 1
ATOM 800 N N . ALA A 1 99 ? 0.067 -15.944 3.050 1.00 95.38 99 ALA A N 1
ATOM 801 C CA . ALA A 1 99 ? 0.849 -15.357 4.140 1.00 95.38 99 ALA A CA 1
ATOM 802 C C . ALA A 1 99 ? 0.654 -13.837 4.300 1.00 95.38 99 ALA A C 1
ATOM 804 O O . ALA A 1 99 ? 0.797 -13.318 5.405 1.00 95.38 99 ALA A O 1
ATOM 805 N N . PHE A 1 100 ? 0.304 -13.131 3.219 1.00 94.44 100 PHE A N 1
ATOM 806 C CA . PHE A 1 100 ? 0.081 -11.680 3.227 1.00 94.44 100 PHE A CA 1
ATOM 807 C C . PHE A 1 100 ? -1.403 -11.300 3.225 1.00 94.44 100 PHE A C 1
ATOM 809 O O . PHE A 1 100 ? -1.742 -10.113 3.213 1.00 94.44 100 PHE A O 1
ATOM 816 N N . ARG A 1 101 ? -2.315 -12.280 3.250 1.00 92.38 101 ARG A N 1
ATOM 817 C CA . ARG A 1 101 ? -3.748 -11.995 3.345 1.00 92.38 101 ARG A CA 1
ATOM 818 C C . ARG A 1 101 ? -4.091 -11.526 4.750 1.00 92.38 101 ARG A C 1
ATOM 820 O O . ARG A 1 101 ? -3.728 -12.140 5.750 1.00 92.38 101 ARG A O 1
ATOM 827 N N . SER A 1 102 ? -4.827 -10.423 4.824 1.00 92.12 102 SER A N 1
ATOM 828 C CA . SER A 1 102 ? -5.341 -9.933 6.097 1.00 92.12 102 SER A CA 1
ATOM 829 C C . SER A 1 102 ? -6.430 -10.874 6.633 1.00 92.12 102 SER A C 1
ATOM 831 O O . SER A 1 102 ? -7.258 -11.331 5.844 1.00 92.12 102 SER A O 1
ATOM 833 N N . PRO A 1 103 ? -6.491 -11.121 7.953 1.00 92.00 103 PRO A N 1
ATOM 834 C CA . PRO A 1 103 ? -7.602 -11.846 8.563 1.00 92.00 103 PRO A CA 1
ATOM 835 C C . PRO A 1 103 ? -8.958 -11.160 8.334 1.00 92.00 103 PRO A C 1
ATOM 837 O O . PRO A 1 103 ? -9.031 -9.939 8.178 1.00 92.00 103 PRO A O 1
ATOM 840 N N . ASP A 1 104 ? -10.054 -11.915 8.441 1.00 91.06 104 ASP A N 1
ATOM 841 C CA . ASP A 1 104 ? -11.421 -11.433 8.165 1.00 91.06 104 ASP A CA 1
ATOM 842 C C . ASP A 1 104 ? -11.920 -10.313 9.096 1.00 91.06 104 ASP A C 1
ATOM 844 O O . ASP A 1 104 ? -12.929 -9.656 8.814 1.00 91.06 104 ASP A O 1
ATOM 848 N N . PHE A 1 105 ? -11.243 -10.091 10.222 1.00 92.25 105 PHE A N 1
ATOM 849 C CA . PHE A 1 105 ? -11.522 -9.009 11.171 1.00 92.25 105 PHE A CA 1
ATOM 850 C C . PHE A 1 105 ? -10.682 -7.744 10.922 1.00 92.25 105 PHE A C 1
ATOM 852 O O . PHE A 1 105 ? -10.794 -6.770 11.666 1.00 92.25 105 PHE A O 1
ATOM 859 N N . VAL A 1 106 ? -9.850 -7.728 9.876 1.00 94.06 106 VAL A N 1
ATOM 860 C CA . VAL A 1 106 ? -9.129 -6.541 9.401 1.00 94.06 106 VAL A CA 1
ATOM 861 C C . VAL A 1 106 ? -9.885 -5.964 8.213 1.00 94.06 106 VAL A C 1
ATOM 863 O O . VAL A 1 106 ? -10.176 -6.678 7.259 1.00 94.06 106 VAL A O 1
ATOM 866 N N . PHE A 1 107 ? -10.216 -4.672 8.254 1.00 94.56 107 PHE A N 1
ATOM 867 C CA . PHE A 1 107 ? -11.112 -4.030 7.278 1.00 94.56 107 PHE A CA 1
ATOM 868 C C . PHE A 1 107 ? -10.451 -2.942 6.425 1.00 94.56 107 PHE A C 1
ATOM 870 O O . PHE A 1 107 ? -11.086 -2.392 5.532 1.00 94.56 107 PHE A O 1
ATOM 877 N N . SER A 1 108 ? -9.194 -2.602 6.689 1.00 92.38 108 SER A N 1
ATOM 878 C CA . SER A 1 108 ? -8.434 -1.588 5.954 1.00 92.38 108 SER A CA 1
ATOM 879 C C . SER A 1 108 ? -7.225 -2.217 5.266 1.00 92.38 108 SER A C 1
ATOM 881 O O . SER A 1 108 ? -6.782 -3.291 5.662 1.00 92.38 108 SER A O 1
ATOM 883 N N . TYR A 1 109 ? -6.715 -1.553 4.221 1.00 91.81 109 TYR A N 1
ATOM 884 C CA . TYR A 1 109 ? -5.493 -1.943 3.497 1.00 91.81 109 TYR A CA 1
ATOM 885 C C . TYR A 1 109 ? -5.456 -3.406 3.021 1.00 91.81 109 TYR A C 1
ATOM 887 O O . TYR A 1 109 ? -4.393 -4.008 2.906 1.00 91.81 109 TYR A O 1
ATOM 895 N N . ARG A 1 110 ? -6.619 -3.987 2.703 1.00 94.38 110 ARG A N 1
ATOM 896 C CA . ARG A 1 110 ? -6.688 -5.314 2.080 1.00 94.38 110 ARG A CA 1
ATOM 897 C C . ARG A 1 110 ? -6.140 -5.220 0.660 1.00 94.38 110 ARG A C 1
ATOM 899 O O . ARG A 1 110 ? -6.575 -4.346 -0.089 1.00 94.38 110 ARG A O 1
ATOM 906 N N . LEU A 1 111 ? -5.216 -6.102 0.295 1.00 95.06 111 LEU A N 1
ATOM 907 C CA . LEU A 1 111 ? -4.601 -6.102 -1.033 1.00 95.06 111 LEU A CA 1
ATOM 908 C C . LEU A 1 111 ? -5.640 -6.349 -2.133 1.00 95.06 111 LEU A C 1
ATOM 910 O O . LEU A 1 111 ? -6.593 -7.111 -1.950 1.00 95.06 111 LEU A O 1
ATOM 914 N N . ALA A 1 112 ? -5.452 -5.686 -3.272 1.00 93.12 112 ALA A N 1
ATOM 915 C CA . ALA A 1 112 ? -6.185 -5.986 -4.492 1.00 93.12 112 ALA A CA 1
ATOM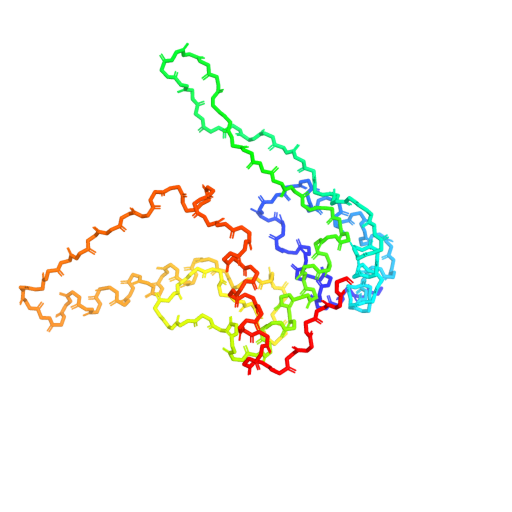 916 C C . ALA A 1 112 ? -5.721 -7.335 -5.073 1.00 93.12 112 ALA A C 1
ATOM 918 O O . ALA A 1 112 ? -4.537 -7.681 -5.039 1.00 93.12 112 ALA A O 1
ATOM 919 N N . GLU A 1 113 ? -6.664 -8.098 -5.620 1.00 89.31 113 GLU A N 1
ATOM 920 C CA . GLU A 1 113 ? -6.449 -9.455 -6.133 1.00 89.31 113 GLU A CA 1
ATOM 921 C C . GLU A 1 113 ? -6.908 -9.541 -7.595 1.00 89.31 113 GLU A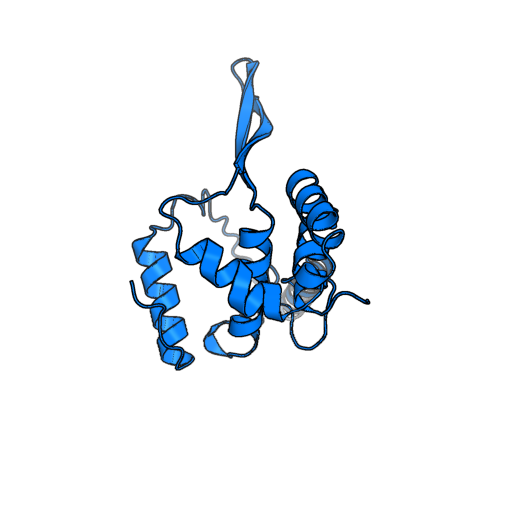 C 1
ATOM 923 O O . GLU A 1 113 ? -7.710 -8.725 -8.058 1.00 89.31 113 GLU A O 1
ATOM 928 N N . GLY A 1 114 ? -6.397 -10.531 -8.331 1.00 88.88 114 GLY A N 1
ATOM 929 C CA . GLY A 1 114 ? -6.804 -10.794 -9.714 1.00 88.88 114 GLY A CA 1
ATOM 930 C C . GLY A 1 114 ? -6.594 -9.590 -10.634 1.00 88.88 114 GLY A C 1
ATOM 931 O O . GLY A 1 114 ? -5.540 -8.956 -10.589 1.00 88.88 114 GLY A O 1
ATOM 932 N N . GLU A 1 115 ? -7.607 -9.265 -11.437 1.00 91.12 115 GLU A N 1
ATOM 933 C CA . GLU A 1 115 ? -7.572 -8.205 -12.458 1.00 91.12 115 GLU A CA 1
ATOM 934 C C . GLU A 1 115 ? -8.051 -6.825 -11.960 1.00 91.12 115 GLU A C 1
ATOM 936 O O . GLU A 1 115 ? -8.217 -5.904 -12.759 1.00 91.12 115 GLU A O 1
ATOM 941 N N . ASP A 1 116 ? -8.276 -6.641 -10.651 1.00 91.94 116 ASP A N 1
ATOM 942 C CA . ASP A 1 116 ? -8.733 -5.350 -10.118 1.00 91.94 116 ASP A CA 1
ATOM 943 C C . ASP A 1 116 ? -7.695 -4.249 -10.379 1.00 91.94 116 ASP A C 1
ATOM 945 O O . ASP A 1 116 ? -6.587 -4.296 -9.846 1.00 91.94 116 ASP A O 1
ATOM 949 N N . SER A 1 117 ? -8.054 -3.249 -11.184 1.00 93.19 117 SER A N 1
ATOM 950 C CA . SER A 1 117 ? -7.183 -2.140 -11.574 1.00 93.19 117 SER A CA 1
ATOM 951 C C . SER A 1 117 ? -7.421 -0.846 -10.782 1.00 93.19 117 SER A C 1
ATOM 953 O O . SER A 1 117 ? -6.856 0.187 -11.145 1.00 93.19 117 SER A O 1
ATOM 955 N N . GLN A 1 118 ? -8.290 -0.838 -9.763 1.00 92.00 118 GLN A N 1
ATOM 956 C CA . GLN A 1 118 ? -8.673 0.379 -9.021 1.00 92.00 118 GLN A CA 1
ATOM 957 C C . GLN A 1 118 ? -7.566 0.902 -8.093 1.00 92.00 118 GLN A C 1
ATOM 959 O O . GLN A 1 118 ? -7.588 2.066 -7.699 1.00 92.00 118 GLN A O 1
ATOM 964 N N . GLY A 1 119 ? -6.587 0.066 -7.757 1.00 93.25 119 GLY A N 1
ATOM 965 C CA . GLY A 1 119 ? -5.470 0.405 -6.883 1.00 93.25 119 GLY A CA 1
ATOM 966 C C . GLY A 1 119 ? -4.739 -0.848 -6.416 1.00 93.25 119 GLY A C 1
ATOM 967 O O . GLY A 1 119 ? -5.086 -1.960 -6.810 1.00 93.25 119 GLY A O 1
ATOM 968 N N . VAL A 1 120 ? -3.727 -0.678 -5.565 1.00 94.62 120 VAL A N 1
ATOM 969 C CA . VAL A 1 120 ? -3.032 -1.816 -4.928 1.00 94.62 120 VAL A CA 1
ATOM 970 C C . VAL A 1 120 ? -3.788 -2.338 -3.701 1.00 94.62 120 VAL A C 1
ATOM 972 O O . VAL A 1 120 ? -3.590 -3.478 -3.289 1.00 94.62 120 VAL A O 1
ATOM 975 N N . TYR A 1 121 ? -4.698 -1.530 -3.152 1.00 94.25 121 TYR A N 1
ATOM 976 C CA . TYR A 1 121 ? -5.612 -1.907 -2.078 1.00 94.25 121 TYR A CA 1
ATOM 977 C C . TYR A 1 121 ? -7.065 -1.865 -2.549 1.00 94.25 121 TYR A C 1
ATOM 979 O O . TYR A 1 121 ? -7.443 -1.017 -3.361 1.00 94.25 121 TYR A O 1
ATOM 987 N N . LYS A 1 122 ? -7.903 -2.728 -1.968 1.00 92.44 122 LYS A N 1
ATOM 988 C CA . LYS A 1 122 ? -9.359 -2.672 -2.130 1.00 92.44 122 LYS A CA 1
ATOM 989 C C . LYS A 1 122 ? -9.894 -1.324 -1.604 1.00 92.44 122 LYS A C 1
ATOM 991 O O . LYS A 1 122 ? -9.352 -0.793 -0.627 1.00 92.44 122 LYS A O 1
ATOM 996 N N . PRO A 1 123 ? -10.972 -0.769 -2.193 1.00 89.44 123 PRO A N 1
ATOM 997 C CA . PRO A 1 123 ? -11.533 0.512 -1.768 1.00 89.44 123 PRO A CA 1
ATOM 998 C C . PRO A 1 123 ? -11.868 0.555 -0.272 1.00 89.44 123 PRO A C 1
ATOM 1000 O O . PRO A 1 123 ? -12.601 -0.289 0.236 1.00 89.44 123 PRO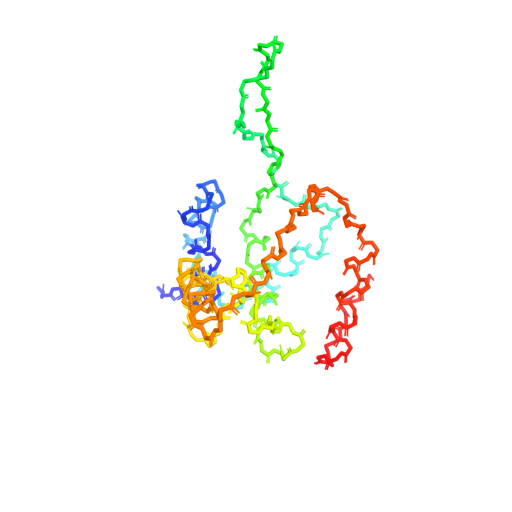 A O 1
ATOM 1003 N N . TYR A 1 124 ? -11.392 1.584 0.432 1.00 88.44 124 TYR A N 1
ATOM 1004 C CA . TYR A 1 124 ? -11.549 1.717 1.888 1.00 88.44 124 TYR A CA 1
ATOM 1005 C C . TYR A 1 124 ? -13.007 1.606 2.370 1.00 88.44 124 TYR A C 1
ATOM 1007 O O . TYR A 1 124 ? -13.295 0.959 3.380 1.00 88.44 124 TYR A O 1
ATOM 1015 N N . PHE A 1 125 ? -13.942 2.221 1.641 1.00 90.75 125 PHE A N 1
ATOM 1016 C CA . PHE A 1 125 ? -15.343 2.282 2.054 1.00 90.75 125 PHE A CA 1
ATOM 1017 C C . PHE A 1 125 ? -16.034 0.914 2.092 1.00 90.75 125 PHE A C 1
ATOM 1019 O O . PHE A 1 125 ? -16.948 0.744 2.898 1.00 90.75 125 PHE A O 1
ATOM 1026 N N . SER A 1 126 ? -15.600 -0.069 1.292 1.00 90.69 126 SER A N 1
ATOM 1027 C CA . SER A 1 126 ? -16.204 -1.406 1.341 1.00 90.69 126 SER A CA 1
ATOM 1028 C C . SER A 1 126 ? -15.903 -2.093 2.676 1.00 90.69 126 SER A C 1
ATOM 1030 O O . SER A 1 126 ? -16.815 -2.574 3.349 1.00 90.69 126 SER A O 1
ATOM 1032 N N . GLY A 1 127 ? -14.647 -2.040 3.125 1.00 93.62 127 GLY A N 1
ATOM 1033 C CA . GLY A 1 127 ? -14.240 -2.573 4.422 1.00 93.62 127 GLY A CA 1
ATOM 1034 C C . GLY A 1 127 ? -14.873 -1.827 5.597 1.00 93.62 127 GLY A C 1
ATOM 1035 O O . GLY A 1 127 ? -15.322 -2.455 6.556 1.00 93.62 127 GLY A O 1
ATOM 1036 N N . LEU A 1 128 ? -15.003 -0.498 5.509 1.00 94.12 128 LEU A N 1
ATOM 1037 C CA . LEU A 1 128 ? -15.694 0.299 6.528 1.00 94.12 128 LEU A CA 1
ATOM 1038 C C . LEU A 1 128 ? -17.158 -0.139 6.714 1.00 94.12 128 LEU A C 1
ATOM 1040 O O . LEU A 1 128 ? -17.624 -0.286 7.846 1.00 94.12 128 LEU A O 1
ATOM 1044 N N . GLN A 1 129 ? -17.877 -0.369 5.612 1.00 96.00 129 GLN A N 1
ATOM 1045 C CA . GLN A 1 129 ? -19.257 -0.855 5.652 1.00 96.00 129 GLN A CA 1
ATOM 1046 C C . GLN A 1 129 ? -19.343 -2.268 6.240 1.00 96.00 129 GLN A C 1
ATOM 1048 O O . GLN A 1 129 ? -20.207 -2.532 7.078 1.00 96.00 129 GLN A O 1
ATOM 1053 N N . GLU A 1 130 ? -18.447 -3.171 5.836 1.00 95.94 130 GLU A N 1
ATOM 1054 C CA . GLU A 1 130 ? -18.387 -4.535 6.372 1.00 95.94 130 GLU A CA 1
ATOM 1055 C C . GLU A 1 130 ? -18.127 -4.540 7.883 1.00 95.94 130 GLU A C 1
ATOM 1057 O O . GLU A 1 130 ? -18.816 -5.243 8.624 1.00 95.94 130 GLU A O 1
ATOM 1062 N N . ARG A 1 131 ? -17.206 -3.692 8.356 1.00 95.50 131 ARG A N 1
ATOM 1063 C CA . ARG A 1 131 ? -16.921 -3.508 9.783 1.00 95.50 131 ARG A CA 1
ATOM 1064 C C . ARG A 1 131 ? -18.184 -3.156 10.562 1.00 95.50 131 ARG A C 1
ATOM 1066 O O . ARG A 1 131 ? -18.481 -3.794 11.568 1.00 95.50 131 ARG A O 1
ATOM 1073 N N . HIS A 1 132 ? -18.937 -2.154 10.104 1.00 95.50 132 HIS A N 1
ATOM 1074 C CA . HIS A 1 132 ? -20.163 -1.727 10.785 1.00 95.50 132 HIS A CA 1
ATOM 1075 C C . HIS A 1 132 ? -21.230 -2.820 10.784 1.00 95.50 132 HIS A C 1
ATOM 1077 O O . HIS A 1 132 ? -21.881 -3.028 11.805 1.00 95.50 132 HIS A O 1
ATOM 1083 N N . LYS A 1 133 ? -21.373 -3.560 9.677 1.00 96.19 133 LYS A N 1
ATOM 1084 C CA . LYS A 1 133 ? -22.286 -4.707 9.611 1.00 96.19 133 LYS A CA 1
ATOM 1085 C C . LYS A 1 133 ? -21.903 -5.782 10.630 1.00 96.19 133 LYS A C 1
ATOM 1087 O O . LYS A 1 133 ? -22.767 -6.209 11.388 1.00 96.19 133 LYS A O 1
ATOM 1092 N N . LYS A 1 134 ? -20.625 -6.178 10.699 1.00 94.50 134 LYS A N 1
ATOM 1093 C CA . LYS A 1 134 ? -20.154 -7.195 11.656 1.00 94.50 134 LYS A CA 1
ATOM 1094 C C . LYS A 1 134 ? -20.347 -6.753 13.109 1.00 94.50 134 LYS A C 1
ATOM 1096 O O . LYS A 1 134 ? -20.857 -7.534 13.903 1.00 94.50 134 LYS A O 1
ATOM 1101 N N . ILE A 1 135 ? -20.032 -5.498 13.442 1.00 92.62 135 ILE A N 1
ATOM 1102 C CA . ILE A 1 135 ? -20.285 -4.947 14.786 1.00 92.62 135 ILE A CA 1
ATOM 1103 C C . ILE A 1 135 ? -21.783 -4.981 15.110 1.00 92.62 135 ILE A C 1
ATOM 1105 O O . ILE A 1 135 ? -22.169 -5.476 16.163 1.00 92.62 135 ILE A O 1
ATOM 1109 N N . ALA A 1 136 ? -22.636 -4.515 14.193 1.00 93.25 136 ALA A N 1
ATOM 1110 C CA . ALA A 1 136 ? -24.079 -4.484 14.410 1.00 93.25 136 ALA A CA 1
ATOM 1111 C C . ALA A 1 136 ? -24.683 -5.884 14.602 1.00 93.25 136 ALA A C 1
ATOM 1113 O O . ALA A 1 136 ? -25.603 -6.034 15.400 1.00 93.25 136 ALA A O 1
ATOM 1114 N N . VAL A 1 137 ? -24.181 -6.899 13.890 1.00 93.56 137 VAL A N 1
ATOM 1115 C CA . VAL A 1 137 ? -24.593 -8.299 14.083 1.00 93.56 137 VAL A CA 1
ATOM 1116 C C . VAL A 1 137 ? -24.244 -8.770 15.493 1.00 93.56 137 VAL A C 1
ATOM 1118 O O . VAL A 1 137 ? -25.114 -9.289 16.183 1.00 93.56 137 VAL A O 1
ATOM 1121 N N . VAL A 1 138 ? -23.007 -8.538 15.941 1.00 91.06 138 VAL A N 1
ATOM 1122 C CA . VAL A 1 138 ? -22.546 -8.963 17.272 1.00 91.06 138 VAL A CA 1
ATOM 1123 C C . VAL A 1 138 ? -23.348 -8.274 18.379 1.00 91.06 138 VAL A C 1
ATOM 1125 O O . VAL A 1 138 ? -23.872 -8.961 19.249 1.00 91.06 138 VAL A O 1
ATOM 1128 N N . CYS A 1 139 ? -23.558 -6.956 18.285 1.00 89.50 139 CYS A N 1
ATOM 1129 C CA . CYS A 1 139 ? -24.335 -6.197 19.270 1.00 89.50 139 CYS A CA 1
ATOM 1130 C C . CYS A 1 139 ? -25.816 -6.604 19.354 1.00 89.50 139 CYS A C 1
ATOM 1132 O O . CYS A 1 139 ? -26.450 -6.358 20.373 1.00 89.50 139 CYS A O 1
ATOM 1134 N N . LYS A 1 140 ? -26.390 -7.170 18.284 1.00 90.62 140 LYS A N 1
ATOM 1135 C CA . LYS A 1 140 ? -27.789 -7.630 18.265 1.00 90.62 140 LYS A CA 1
ATOM 1136 C C . LYS A 1 140 ? -27.961 -9.063 18.762 1.00 90.62 140 LYS A C 1
ATOM 1138 O O . LYS A 1 140 ? -29.086 -9.448 19.059 1.00 90.62 140 LYS A O 1
ATOM 1143 N N . ALA A 1 141 ? -26.890 -9.855 18.778 1.00 90.50 141 ALA A N 1
ATOM 1144 C CA . ALA A 1 141 ? -26.969 -11.286 19.044 1.00 90.50 141 ALA A CA 1
ATOM 1145 C C . ALA A 1 141 ? -27.216 -11.617 20.522 1.00 90.50 141 ALA A C 1
ATOM 1147 O O . ALA A 1 141 ? -27.799 -12.658 20.803 1.00 90.50 141 ALA A O 1
ATOM 1148 N N . ASP A 1 142 ? -26.784 -10.758 21.450 1.00 84.25 142 ASP A N 1
ATOM 1149 C CA . ASP A 1 142 ? -26.937 -11.008 22.883 1.00 84.25 142 ASP A CA 1
ATOM 1150 C C . ASP A 1 142 ? -27.022 -9.703 23.687 1.00 84.25 142 ASP A C 1
ATOM 1152 O O . ASP A 1 142 ? -26.346 -8.716 23.380 1.00 84.25 142 ASP A O 1
ATOM 1156 N N . ALA A 1 143 ? -27.849 -9.706 24.730 1.00 83.38 143 ALA A N 1
ATOM 1157 C CA . ALA A 1 143 ? -27.970 -8.596 25.663 1.00 83.38 143 ALA A CA 1
ATOM 1158 C C . ALA A 1 143 ? -26.864 -8.682 26.728 1.00 83.38 143 ALA A C 1
ATOM 1160 O O . ALA A 1 143 ? -26.518 -9.756 27.201 1.00 83.38 143 ALA A O 1
ATOM 1161 N N . GLY A 1 144 ? -26.305 -7.540 27.139 1.00 84.56 144 GLY A N 1
ATOM 1162 C CA . GLY A 1 144 ? -25.272 -7.502 28.186 1.00 84.56 144 GLY A CA 1
ATOM 1163 C C . GLY A 1 144 ? -23.833 -7.712 27.699 1.00 84.56 144 GLY A C 1
ATOM 1164 O O . GLY A 1 144 ? -22.927 -7.858 28.518 1.00 84.56 144 GLY A O 1
ATOM 1165 N N . GLN A 1 145 ? -23.586 -7.679 26.386 1.00 85.31 145 GLN A N 1
ATOM 1166 C CA . GLN A 1 145 ? -22.222 -7.677 25.857 1.00 85.31 145 GLN A CA 1
ATOM 1167 C C . GLN A 1 145 ? -21.435 -6.430 26.286 1.00 85.31 145 GLN A C 1
ATOM 1169 O O . GLN A 1 145 ? -21.953 -5.313 26.317 1.00 85.31 145 GLN A O 1
ATOM 1174 N N . VAL A 1 146 ? -20.141 -6.621 26.546 1.00 88.69 146 VAL A N 1
ATOM 1175 C CA . VAL A 1 146 ? -19.206 -5.544 26.890 1.00 88.69 146 VAL A CA 1
ATOM 1176 C C . VAL A 1 146 ? -18.366 -5.182 25.669 1.00 88.69 146 VAL A C 1
ATOM 1178 O O . VAL A 1 146 ? -17.682 -6.028 25.093 1.00 88.69 146 VAL A O 1
ATOM 1181 N N . VAL A 1 147 ? -18.363 -3.900 25.300 1.00 88.56 147 VAL A N 1
ATOM 1182 C CA . VAL A 1 147 ? -17.493 -3.378 24.240 1.00 88.56 147 VAL A CA 1
ATOM 1183 C C . VAL A 1 147 ? -16.169 -2.927 24.844 1.00 88.56 147 VAL A C 1
ATOM 1185 O O . VAL A 1 147 ? -16.121 -1.988 25.638 1.00 88.56 147 VAL A O 1
ATOM 1188 N N . ARG A 1 148 ? -15.069 -3.552 24.418 1.00 90.56 148 ARG A N 1
ATOM 1189 C CA . ARG A 1 148 ? -13.720 -3.069 24.723 1.00 90.56 148 ARG A CA 1
ATOM 1190 C C . ARG A 1 148 ? -13.243 -2.141 23.612 1.00 90.56 148 ARG A C 1
ATOM 1192 O O . ARG A 1 148 ? -12.905 -2.591 22.521 1.00 90.56 148 ARG A O 1
ATOM 1199 N N . TYR A 1 149 ? -13.184 -0.848 23.909 1.00 89.31 149 TYR A N 1
ATOM 1200 C CA . TYR A 1 149 ? -12.609 0.149 23.012 1.00 89.31 149 TYR A CA 1
ATOM 1201 C C . TYR A 1 149 ? -11.133 0.379 23.345 1.00 89.31 149 TYR A C 1
ATOM 1203 O O . TYR A 1 149 ? -10.789 0.723 24.476 1.00 89.31 149 TYR A O 1
ATOM 1211 N N . THR A 1 150 ? -10.257 0.194 22.360 1.00 90.12 150 THR A N 1
ATOM 1212 C CA . THR A 1 150 ? -8.819 0.456 22.489 1.00 90.12 150 THR A CA 1
ATOM 1213 C C . THR A 1 150 ? -8.340 1.306 21.327 1.00 90.12 150 THR A C 1
ATOM 1215 O O . THR A 1 150 ? -8.578 0.956 20.173 1.00 90.12 150 THR A O 1
ATOM 1218 N N . ASP A 1 151 ? -7.624 2.382 21.640 1.00 86.06 151 ASP A N 1
ATOM 1219 C CA . ASP A 1 151 ? -6.979 3.252 20.659 1.00 86.06 151 ASP A CA 1
ATOM 1220 C C . ASP A 1 151 ? -5.458 3.082 20.732 1.00 86.06 151 ASP A C 1
ATOM 1222 O O . ASP A 1 151 ? -4.836 3.341 21.767 1.00 86.06 151 ASP A O 1
ATOM 1226 N N . ILE A 1 152 ? -4.857 2.628 19.631 1.00 83.94 152 ILE A N 1
ATOM 1227 C CA . ILE A 1 152 ? -3.405 2.487 19.526 1.00 83.94 152 ILE A CA 1
ATOM 1228 C C . ILE A 1 152 ? -2.834 3.834 19.093 1.00 83.94 152 ILE A C 1
ATOM 1230 O O . ILE A 1 152 ? -2.802 4.180 17.910 1.00 83.94 152 ILE A O 1
ATOM 1234 N N . LYS A 1 153 ? -2.342 4.605 20.063 1.00 77.12 153 LYS A N 1
ATOM 1235 C CA . LYS A 1 153 ? -1.706 5.895 19.789 1.00 77.12 153 LYS A CA 1
ATOM 1236 C C . LYS A 1 153 ? -0.312 5.703 19.191 1.00 77.12 153 LYS A C 1
ATOM 1238 O O . LYS A 1 153 ? 0.456 4.859 19.644 1.00 77.12 153 LYS A O 1
ATOM 1243 N N . ARG A 1 154 ? 0.038 6.561 18.223 1.00 69.50 154 ARG A N 1
ATOM 1244 C CA . ARG A 1 154 ? 1.386 6.656 17.621 1.00 69.50 154 ARG A CA 1
ATOM 1245 C C . ARG A 1 154 ? 1.895 5.336 17.023 1.00 69.50 154 ARG A C 1
ATOM 1247 O O . ARG A 1 154 ? 3.064 5.005 17.173 1.00 69.50 154 ARG A O 1
ATOM 1254 N N . PHE A 1 155 ? 1.025 4.589 16.335 1.00 65.81 155 PHE A N 1
ATOM 1255 C CA . PHE A 1 155 ? 1.397 3.328 15.674 1.00 65.81 155 PHE A CA 1
ATOM 1256 C C . PHE A 1 155 ? 2.710 3.448 14.871 1.00 65.81 155 PHE A C 1
ATOM 1258 O O . PHE A 1 155 ? 3.608 2.626 15.028 1.00 65.81 155 PHE A O 1
ATOM 1265 N N . TYR A 1 156 ? 2.877 4.552 14.137 1.00 61.62 156 TYR A N 1
ATOM 1266 C CA . TYR A 1 156 ? 4.179 5.050 13.684 1.00 61.62 156 TYR A CA 1
ATOM 1267 C C . TYR A 1 156 ? 4.573 6.237 14.583 1.00 61.62 156 TYR A C 1
ATOM 1269 O O . TYR A 1 156 ? 3.732 7.129 14.759 1.00 61.62 156 TYR A O 1
ATOM 1277 N N . PRO A 1 157 ? 5.771 6.280 15.204 1.00 62.25 157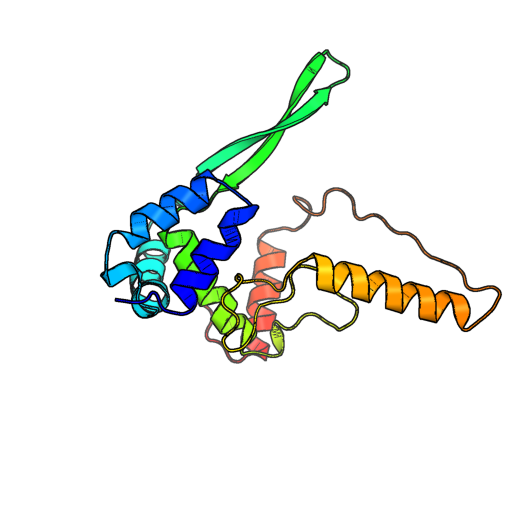 PRO A N 1
ATOM 1278 C CA . PRO A 1 157 ? 6.992 5.496 14.957 1.00 62.25 157 PRO A CA 1
ATOM 1279 C C . PRO A 1 157 ? 7.203 4.283 15.893 1.00 62.25 157 PRO A C 1
ATOM 1281 O O . PRO A 1 157 ? 8.321 3.793 16.009 1.00 62.25 157 PRO A O 1
ATOM 1284 N N . ASN A 1 158 ? 6.172 3.800 16.594 1.00 70.94 158 ASN A N 1
ATOM 1285 C CA . ASN A 1 158 ? 6.345 2.789 17.650 1.00 70.94 158 ASN A CA 1
ATOM 1286 C C . ASN A 1 158 ? 6.719 1.374 17.150 1.00 70.94 158 ASN A C 1
ATOM 1288 O O . ASN A 1 158 ? 7.004 0.501 17.968 1.00 70.94 158 ASN A O 1
ATOM 1292 N N . ILE A 1 159 ? 6.725 1.129 15.836 1.00 81.81 159 ILE A N 1
ATOM 1293 C CA . ILE A 1 159 ? 7.227 -0.114 15.232 1.00 81.81 159 ILE A CA 1
ATOM 1294 C C . ILE A 1 159 ? 8.664 0.109 14.761 1.00 81.81 159 ILE A C 1
ATOM 1296 O O . ILE A 1 159 ? 8.908 0.946 13.893 1.00 81.81 159 ILE A O 1
ATOM 1300 N N . SER A 1 160 ? 9.610 -0.662 15.304 1.00 87.12 160 SER A N 1
ATOM 1301 C CA . SER A 1 160 ? 11.001 -0.624 14.849 1.00 87.12 160 SER A CA 1
ATOM 1302 C C . SER A 1 160 ? 11.152 -1.252 13.461 1.00 87.12 160 SER A C 1
ATOM 1304 O O . SER A 1 160 ? 10.434 -2.190 13.100 1.00 87.12 160 SER A O 1
ATOM 1306 N N . GLY A 1 161 ? 12.134 -0.770 12.693 1.00 87.69 161 GLY A N 1
ATOM 1307 C CA . GLY A 1 161 ? 12.486 -1.368 11.401 1.00 87.69 161 GLY A CA 1
ATOM 1308 C C . GLY A 1 161 ? 12.830 -2.855 11.529 1.00 87.69 161 GLY A C 1
ATOM 1309 O O . GLY A 1 161 ? 12.384 -3.659 10.720 1.00 87.69 161 GLY A O 1
ATOM 1310 N N . GLU A 1 162 ? 13.521 -3.245 12.600 1.00 91.44 162 GLU A N 1
ATOM 1311 C CA . GLU A 1 162 ? 13.840 -4.646 12.904 1.00 91.44 162 GLU A CA 1
ATOM 1312 C C . GLU A 1 162 ? 12.591 -5.519 13.068 1.00 91.44 162 GLU A C 1
ATOM 1314 O O . GLU A 1 162 ? 12.545 -6.637 12.554 1.00 91.44 162 GLU A O 1
ATOM 1319 N N . LEU A 1 163 ? 11.566 -5.023 13.773 1.00 91.19 163 LEU A N 1
ATOM 1320 C CA . LEU A 1 163 ? 10.315 -5.757 13.952 1.00 91.19 163 LEU A CA 1
ATOM 1321 C C . LEU A 1 163 ? 9.573 -5.903 12.620 1.00 91.19 163 LEU A C 1
ATOM 1323 O O . LEU A 1 163 ? 9.067 -6.985 12.323 1.00 91.19 163 LEU A O 1
ATOM 1327 N N . ALA A 1 164 ? 9.545 -4.842 11.809 1.00 90.19 164 ALA A N 1
ATOM 1328 C CA . ALA A 1 164 ? 8.946 -4.874 10.479 1.00 90.19 164 ALA A CA 1
ATOM 1329 C C . ALA A 1 164 ? 9.668 -5.869 9.553 1.00 90.19 164 ALA A C 1
ATOM 1331 O O . ALA A 1 164 ? 9.012 -6.700 8.928 1.00 90.19 164 ALA A O 1
ATOM 1332 N N . ILE A 1 165 ? 11.005 -5.851 9.528 1.00 92.94 165 ILE A N 1
ATOM 1333 C CA . ILE A 1 165 ? 11.828 -6.793 8.754 1.00 92.94 165 ILE A CA 1
ATOM 1334 C C . ILE A 1 165 ? 11.592 -8.227 9.227 1.00 92.94 165 ILE A C 1
ATOM 1336 O O . ILE A 1 165 ? 11.393 -9.118 8.409 1.00 92.94 165 ILE A O 1
ATOM 1340 N N . ARG A 1 166 ? 11.548 -8.473 10.541 1.00 94.88 166 ARG A N 1
ATOM 1341 C CA . ARG A 1 166 ? 11.280 -9.814 11.079 1.00 94.88 166 ARG A CA 1
ATOM 1342 C C . ARG A 1 166 ? 9.900 -10.330 10.674 1.00 94.88 166 ARG A C 1
ATOM 1344 O O . ARG A 1 166 ? 9.766 -11.500 10.326 1.00 94.88 166 ARG A O 1
ATOM 1351 N N . ALA A 1 167 ? 8.878 -9.476 10.730 1.00 93.50 167 ALA A N 1
ATOM 1352 C CA . ALA A 1 167 ? 7.531 -9.830 10.292 1.00 93.50 167 ALA A CA 1
ATOM 1353 C C . ALA A 1 167 ? 7.485 -10.121 8.783 1.00 93.50 167 ALA A C 1
ATOM 1355 O O . ALA A 1 167 ? 6.860 -11.099 8.378 1.00 93.50 167 ALA A O 1
ATOM 1356 N N . TRP A 1 168 ? 8.186 -9.314 7.981 1.00 93.88 168 TRP A N 1
ATOM 1357 C CA . TRP A 1 168 ? 8.350 -9.520 6.543 1.00 93.88 168 TRP A CA 1
ATOM 1358 C C . TRP A 1 168 ? 9.010 -10.866 6.228 1.00 93.88 168 TRP A C 1
ATOM 1360 O O . TRP A 1 168 ? 8.414 -11.678 5.529 1.00 93.88 168 TRP A O 1
ATOM 1370 N N . LEU A 1 169 ? 10.185 -11.141 6.803 1.00 95.19 169 LEU A N 1
ATOM 1371 C CA . LEU A 1 169 ? 10.919 -12.392 6.583 1.00 95.19 169 LEU A CA 1
ATOM 1372 C C . LEU A 1 169 ? 10.083 -13.613 6.971 1.00 95.19 169 LEU A C 1
ATOM 1374 O O . LEU A 1 169 ? 9.967 -14.546 6.187 1.00 95.19 169 LEU A O 1
ATOM 1378 N N . LYS A 1 170 ? 9.398 -13.564 8.121 1.00 95.44 170 LYS A N 1
ATOM 1379 C CA . LYS A 1 170 ? 8.489 -14.638 8.539 1.00 95.44 170 LYS A CA 1
ATOM 1380 C C . LYS A 1 170 ? 7.367 -14.882 7.522 1.00 95.44 170 LYS A C 1
ATOM 1382 O O . LYS A 1 170 ? 6.989 -16.028 7.299 1.00 95.44 170 LYS A O 1
ATOM 1387 N N . ALA A 1 171 ? 6.797 -13.826 6.941 1.00 95.06 171 ALA A N 1
ATOM 1388 C CA . ALA A 1 171 ? 5.765 -13.967 5.918 1.00 95.06 171 ALA A CA 1
ATOM 1389 C C . ALA A 1 171 ? 6.339 -14.546 4.614 1.00 95.06 171 ALA A C 1
ATOM 1391 O O . ALA A 1 171 ? 5.710 -15.426 4.028 1.00 95.06 171 ALA A O 1
ATOM 1392 N N . CYS A 1 172 ? 7.541 -14.122 4.207 1.00 95.44 172 CYS A N 1
ATOM 1393 C CA . CYS A 1 172 ? 8.256 -14.695 3.065 1.00 95.44 172 CYS A CA 1
ATOM 1394 C C . CYS A 1 172 ? 8.550 -16.186 3.253 1.00 95.44 172 CYS A C 1
ATOM 1396 O O . CYS A 1 172 ? 8.293 -16.956 2.333 1.00 95.44 172 CYS A O 1
ATOM 1398 N N . ASP A 1 173 ? 8.999 -16.604 4.441 1.00 95.38 173 ASP A N 1
ATOM 1399 C CA . ASP A 1 173 ? 9.262 -18.014 4.756 1.00 95.38 173 ASP A CA 1
ATOM 1400 C C . ASP A 1 173 ? 7.993 -18.865 4.595 1.00 95.38 173 ASP A C 1
ATOM 1402 O O . ASP A 1 173 ? 8.015 -19.922 3.964 1.00 95.38 173 ASP A O 1
ATOM 1406 N N . VAL A 1 174 ? 6.854 -18.383 5.111 1.00 96.06 174 VAL A N 1
ATOM 1407 C CA . VAL A 1 174 ? 5.550 -19.057 4.959 1.00 96.06 174 VAL A CA 1
ATOM 1408 C C . VAL A 1 174 ? 5.100 -19.084 3.495 1.00 96.06 174 VAL A C 1
ATOM 1410 O O . VAL A 1 174 ? 4.512 -20.069 3.053 1.00 96.06 174 VAL A O 1
ATOM 1413 N N . ALA A 1 175 ? 5.371 -18.017 2.742 1.00 94.75 175 ALA A N 1
ATOM 1414 C CA . ALA A 1 175 ? 5.050 -17.907 1.322 1.00 94.75 175 ALA A CA 1
ATOM 1415 C C . ALA A 1 175 ? 6.045 -18.638 0.401 1.00 94.75 175 ALA A C 1
ATOM 1417 O O . ALA A 1 175 ? 5.818 -18.683 -0.804 1.00 94.75 175 ALA A O 1
ATOM 1418 N N . GLN A 1 176 ? 7.138 -19.193 0.942 1.00 92.75 176 GLN A N 1
ATOM 1419 C CA . GLN A 1 176 ? 8.256 -19.755 0.173 1.00 92.75 176 GLN A CA 1
ATOM 1420 C C . GLN A 1 176 ? 8.841 -18.759 -0.847 1.00 92.75 176 GLN A C 1
ATOM 1422 O O . GLN A 1 176 ? 9.308 -19.136 -1.922 1.00 92.75 176 GLN A O 1
ATOM 1427 N N . MET A 1 177 ? 8.820 -17.469 -0.509 1.00 87.44 177 MET A N 1
ATOM 1428 C CA . MET A 1 177 ? 9.426 -16.413 -1.312 1.00 87.44 177 MET A CA 1
ATOM 1429 C C . MET A 1 177 ? 10.890 -16.258 -0.912 1.00 87.44 177 MET A C 1
ATOM 1431 O O . MET A 1 177 ? 11.194 -16.092 0.270 1.00 87.44 177 MET A O 1
ATOM 1435 N N . ALA A 1 178 ? 11.800 -16.257 -1.888 1.00 75.38 178 ALA A N 1
ATOM 1436 C CA . ALA A 1 178 ? 13.183 -15.887 -1.620 1.00 75.38 178 ALA A CA 1
ATOM 1437 C C . ALA A 1 178 ? 13.212 -14.430 -1.118 1.00 75.38 178 ALA A C 1
ATOM 1439 O O . ALA A 1 178 ? 12.715 -13.543 -1.823 1.00 75.38 178 ALA A O 1
ATOM 1440 N N . PRO A 1 179 ? 13.751 -14.146 0.081 1.00 59.28 179 PRO A N 1
ATOM 1441 C CA . PRO A 1 179 ? 13.928 -12.766 0.498 1.00 59.28 179 PRO A CA 1
ATOM 1442 C C . PRO A 1 179 ? 14.901 -12.083 -0.477 1.00 59.28 179 PRO A C 1
ATOM 1444 O O . PRO A 1 179 ? 15.840 -12.732 -0.949 1.00 59.28 179 PRO A O 1
ATOM 1447 N N . PRO A 1 180 ? 14.694 -10.796 -0.813 1.00 54.19 180 PRO A N 1
ATOM 1448 C CA . PRO A 1 180 ? 15.649 -10.077 -1.642 1.00 54.19 180 PRO A CA 1
ATOM 1449 C C . PRO A 1 180 ? 17.022 -10.132 -0.965 1.00 54.19 180 PRO A C 1
ATOM 1451 O O . PRO A 1 180 ? 17.145 -9.839 0.226 1.00 54.19 180 PRO A O 1
ATOM 1454 N N . VAL A 1 181 ? 18.030 -10.572 -1.720 1.00 49.78 181 VAL A N 1
ATOM 1455 C CA . VAL A 1 181 ? 19.424 -10.619 -1.271 1.00 49.78 181 VAL A CA 1
ATOM 1456 C C . VAL A 1 181 ? 19.846 -9.190 -0.930 1.00 49.78 181 VAL A C 1
ATOM 1458 O O . VAL A 1 181 ? 19.643 -8.283 -1.738 1.00 49.78 181 VAL A O 1
ATOM 1461 N N . SER A 1 182 ? 20.347 -9.010 0.293 1.00 41.94 182 SER A N 1
ATOM 1462 C CA . SER A 1 182 ? 20.863 -7.748 0.838 1.00 41.94 182 SER A CA 1
ATOM 1463 C C . SER A 1 182 ? 22.022 -7.185 0.031 1.00 41.94 182 SER A C 1
ATOM 1465 O O . SER A 1 182 ? 22.912 -8.005 -0.297 1.00 41.94 182 SER A O 1
#

Secondary structure (DSSP, 8-state):
----HHHHHHHHHHHTT-HHHHHHHHHHTTSGGGGSHHIIIIIIHHHHHS-SS--PEEEEEEEEE-TTSPEEEEEEEE--HHHHHHHHHHHHHHTTSGGGPPPTT--SSPBP-TT--S-SB--HHHHHHHHHHHHHHHHHH-TTPPP-----TTHHHHS-HHHHHHHHHHHHHHHTPPPPP-

Foldseek 3Di:
DAAAQLLLQLLLACVPPPPVQNVLSVVLVVDVVSSYLCCLQPVLLCVCVVDPDAPFDWDWAFDDQDPVRHTDTDTDTHHGNSRSSPVSNVLQVLLVFPLNADPPQDQPQGADYDRDSNHRGDDNVVSVVVNVVVVVVVPPPDPPDDDDDDDDPCPPPPDDPVNVVVSVVVSCVNRVHDDPDD

Sequence (182 aa):
MRPQLLALRATNQYRTRDIMAYLGLRYYFANLCAGRDRWAEEVSLHLVMSRSRSAYFHSLHFKDIRTDGQVGYRDIFLPGPNESFAEAALLAECSRHAAFRSPDFVFSYRLAEGEDSQGVYKPYFSGLQERHKKIAVVCKADAGQVVRYTDIKRFYPNISGELAIRAWLKACDVAQMAPPVS

Organism: Stenotrophomonas maltophilia (NCBI:txid40324)

Radius of gyration: 19.46 Å; chains: 1; bounding box: 50×49×55 Å

pLDDT: mean 89.9, std 8.4, range [41.94, 96.25]